Protein AF-A0A3M2VZU8-F1 (afdb_monomer)

Organism: Pseudomonas syringae pv. maculicola (NCBI:txid59511)

pLDDT: mean 89.25, std 8.34, range [65.31, 96.94]

Secondary structure (DSSP, 8-state):
-EEESSGGGTTT-EES-TTS-EE--HHHHHHHHGGGGT--EEE--S-GGGS-HHHHTT-S---------HHHHHHHHT-

Foldseek 3Di:
DEEDEQCLVQAPDWDDDPVDTHHSCPVVCCLVCVVVVVHDYHYHHPQLVSHDLSSLVSDPDDDDDDDPDPSSVVSNVSD

Mean predicted aligned error: 4.5 Å

Solvent-accessible surface area (backbone atoms only — not comparable to full-atom values): 4904 Å² total; per-residue (Å²): 116,48,76,38,72,60,34,48,76,41,37,91,39,70,47,72,54,100,89,51,72,45,71,46,49,67,65,52,49,38,53,74,46,17,68,85,74,76,35,50,75,46,81,37,62,96,49,64,64,54,42,45,67,83,47,43,61,51,53,91,72,83,89,79,76,95,72,88,51,68,64,44,44,52,44,62,78,70,70

Radius of gyration: 13.3 Å; Cα contacts (8 Å, |Δi|>4): 91; chains: 1; bounding box: 34×34×27 Å

Nearest PDB structures (foldseek):
  4d2i-assembly1_B-3  TM=8.215E-01  e=2.717E-04  Saccharolobus solfataricus P2
  8wld-assembly1_A  TM=8.535E-01  e=5.193E-04  Paenibacillus sp. 453mf
  4d2i-assembly1_A  TM=8.220E-01  e=7.179E-04  Saccharolobus solfataricus P2
  6pen-assembly1_A  TM=5.527E-01  e=7.846E-01  Homo sap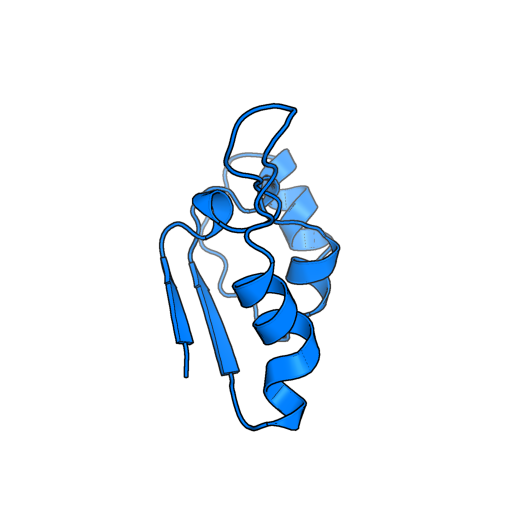iens
  3u61-assembly1_B  TM=5.385E-01  e=1.317E+00  Tequatrovirus T4

Structure (mmCIF, N/CA/C/O backbone):
data_AF-A0A3M2VZU8-F1
#
_entry.id   AF-A0A3M2VZU8-F1
#
loop_
_atom_site.group_PDB
_atom_site.id
_atom_site.type_symbol
_atom_site.label_atom_id
_atom_site.label_alt_id
_atom_site.label_comp_id
_atom_site.label_asym_id
_atom_site.label_entity_id
_atom_site.label_seq_id
_atom_site.pdbx_PDB_ins_code
_atom_site.Cartn_x
_atom_site.Cartn_y
_atom_site.Cartn_z
_atom_site.occupancy
_atom_site.B_iso_or_equiv
_atom_site.auth_seq_id
_atom_site.auth_comp_id
_atom_site.auth_asym_id
_atom_site.auth_atom_id
_atom_site.pdbx_PDB_model_num
ATOM 1 N N . MET A 1 1 ? -14.605 1.528 -2.915 1.00 87.12 1 MET A N 1
ATOM 2 C CA . MET A 1 1 ? -13.219 1.121 -3.227 1.00 87.12 1 MET A CA 1
ATOM 3 C C . MET A 1 1 ? -12.432 2.380 -3.519 1.00 87.12 1 MET A C 1
ATOM 5 O O . MET A 1 1 ? -12.909 3.184 -4.308 1.00 87.12 1 MET A O 1
ATOM 9 N N . VAL A 1 2 ? -11.301 2.568 -2.844 1.00 93.69 2 VAL A N 1
ATOM 10 C CA . VAL A 1 2 ? -10.392 3.707 -3.034 1.00 93.69 2 VAL A CA 1
ATOM 11 C C . VAL A 1 2 ? -9.205 3.234 -3.856 1.00 93.69 2 VAL A C 1
ATOM 13 O O . VAL A 1 2 ? -8.688 2.147 -3.610 1.00 93.69 2 VAL A O 1
ATOM 16 N N . ILE A 1 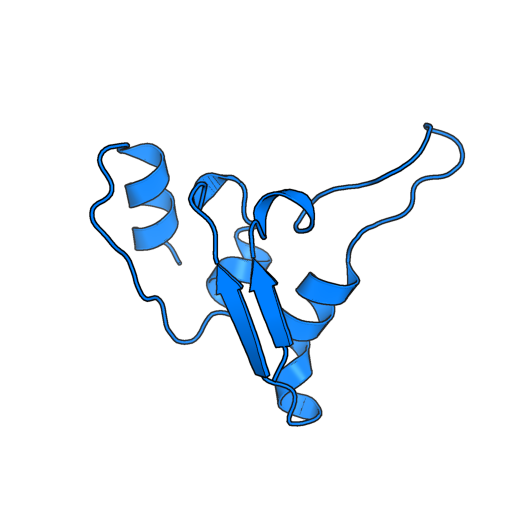3 ? -8.7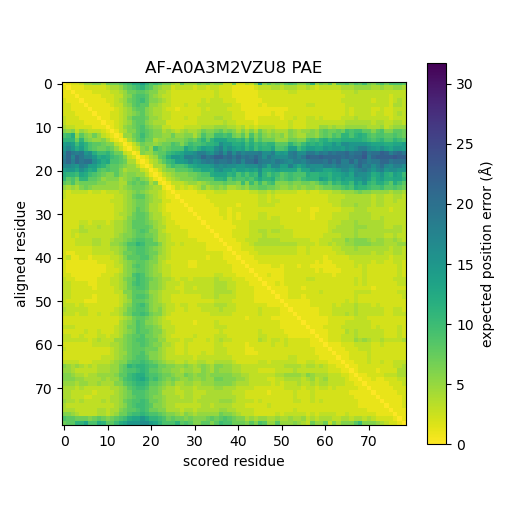81 4.034 -4.825 1.00 96.06 3 ILE A N 1
ATOM 17 C CA . ILE A 1 3 ? -7.567 3.780 -5.598 1.00 96.06 3 ILE A CA 1
ATOM 18 C C . ILE A 1 3 ? -6.680 5.004 -5.426 1.00 96.06 3 ILE A C 1
ATOM 20 O O . ILE A 1 3 ? -7.137 6.122 -5.658 1.00 96.06 3 ILE A O 1
ATOM 24 N N . LEU A 1 4 ? -5.447 4.781 -4.982 1.00 95.12 4 LEU A N 1
ATOM 25 C CA . LEU A 1 4 ? -4.457 5.827 -4.786 1.00 95.12 4 LEU A CA 1
ATOM 26 C C . LEU A 1 4 ? -3.279 5.572 -5.715 1.00 95.12 4 LEU A C 1
ATOM 28 O O . LEU A 1 4 ? -2.524 4.620 -5.511 1.00 95.12 4 LEU A O 1
ATOM 32 N N . ASP A 1 5 ? -3.145 6.430 -6.719 1.00 96.38 5 ASP A N 1
ATOM 33 C CA . ASP A 1 5 ? -1.961 6.464 -7.567 1.00 96.38 5 ASP A CA 1
ATOM 34 C C . ASP A 1 5 ? -0.851 7.286 -6.910 1.00 96.38 5 ASP A C 1
ATOM 36 O O . ASP A 1 5 ? -1.124 8.155 -6.077 1.00 96.38 5 ASP A O 1
ATOM 40 N N . GLU A 1 6 ? 0.398 6.996 -7.268 1.00 94.62 6 GLU A N 1
ATOM 41 C CA . GLU A 1 6 ? 1.579 7.664 -6.710 1.00 94.62 6 GLU A CA 1
ATOM 42 C C . GLU A 1 6 ? 1.592 7.641 -5.163 1.00 94.62 6 GLU A C 1
ATOM 44 O O . GLU A 1 6 ? 1.935 8.621 -4.495 1.00 94.62 6 GLU A O 1
ATOM 49 N N . ALA A 1 7 ? 1.205 6.503 -4.570 1.00 94.06 7 ALA A N 1
ATOM 50 C CA . ALA A 1 7 ? 0.907 6.373 -3.139 1.00 94.06 7 ALA A CA 1
ATOM 51 C C . ALA A 1 7 ? 2.062 6.784 -2.202 1.00 94.06 7 ALA A C 1
ATOM 53 O O . ALA A 1 7 ? 1.830 7.197 -1.064 1.00 94.06 7 ALA A O 1
ATOM 54 N N . HIS A 1 8 ? 3.304 6.731 -2.686 1.00 92.19 8 HIS A N 1
ATOM 55 C CA . HIS A 1 8 ? 4.493 7.159 -1.945 1.00 92.19 8 HIS A CA 1
ATOM 56 C C . HIS A 1 8 ? 4.539 8.668 -1.643 1.00 92.19 8 HIS A C 1
ATOM 58 O O . HIS A 1 8 ? 5.321 9.105 -0.797 1.00 92.19 8 HIS A O 1
ATOM 64 N N . ASN A 1 9 ? 3.713 9.475 -2.314 1.00 90.69 9 ASN A N 1
ATOM 65 C CA . ASN A 1 9 ? 3.577 10.904 -2.028 1.00 90.69 9 ASN A CA 1
ATOM 66 C C . ASN A 1 9 ? 2.661 11.194 -0.834 1.00 90.69 9 ASN A C 1
ATOM 68 O O . ASN A 1 9 ? 2.687 12.303 -0.308 1.00 90.69 9 ASN A O 1
ATOM 72 N N . PHE A 1 10 ? 1.870 10.212 -0.401 1.00 89.12 10 PHE A N 1
ATOM 73 C CA . PHE A 1 10 ? 0.872 10.388 0.653 1.00 89.12 10 PHE A CA 1
ATOM 74 C C . PHE A 1 10 ? 1.199 9.568 1.901 1.00 89.12 10 PHE A C 1
ATOM 76 O O . PHE A 1 10 ? 0.991 10.036 3.014 1.00 89.12 10 PHE A O 1
ATOM 83 N N . LEU A 1 11 ? 1.727 8.355 1.734 1.00 88.69 11 LEU A N 1
ATOM 84 C CA . LEU A 1 11 ? 1.970 7.442 2.849 1.00 88.69 11 LEU A CA 1
ATOM 85 C C . LEU A 1 11 ? 3.282 7.762 3.571 1.00 88.69 11 LEU A C 1
ATOM 87 O O . LEU A 1 11 ? 4.325 7.929 2.942 1.00 88.69 11 LEU A O 1
ATOM 91 N N . GLY A 1 12 ? 3.225 7.846 4.904 1.00 78.81 12 GLY A N 1
ATOM 92 C CA . GLY A 1 12 ? 4.387 8.183 5.735 1.00 78.81 12 GLY A CA 1
ATOM 93 C C . GLY A 1 12 ? 4.930 9.597 5.498 1.00 78.81 12 GLY A C 1
ATOM 94 O O . GLY A 1 12 ? 6.108 9.850 5.757 1.00 78.81 12 GLY A O 1
ATOM 95 N N . LYS A 1 13 ? 4.102 10.503 4.959 1.00 78.88 13 LYS A N 1
ATOM 96 C CA . LYS A 1 13 ? 4.451 11.904 4.716 1.00 78.88 13 LYS A CA 1
ATOM 97 C C . LYS A 1 13 ? 3.709 12.826 5.666 1.00 78.88 13 LYS A C 1
ATOM 99 O O . LYS A 1 13 ? 2.570 12.580 6.063 1.00 78.88 13 LYS A O 1
ATOM 104 N N . THR A 1 14 ? 4.370 13.933 5.958 1.00 74.44 14 THR A N 1
ATOM 105 C CA . THR A 1 14 ? 3.838 14.995 6.792 1.00 74.44 14 THR A CA 1
ATOM 106 C C . THR A 1 14 ? 3.963 16.305 6.036 1.00 74.44 14 THR A C 1
ATOM 108 O O . THR A 1 14 ? 4.991 16.563 5.408 1.00 74.44 14 THR A O 1
ATOM 111 N N . LEU A 1 15 ? 2.895 17.095 6.033 1.00 70.62 15 LEU A N 1
ATOM 112 C CA . LEU A 1 15 ? 2.851 18.401 5.387 1.00 70.62 15 LEU A CA 1
ATOM 113 C C . LEU A 1 15 ? 2.879 19.498 6.449 1.00 70.62 15 LEU A C 1
ATOM 115 O O . LEU A 1 15 ? 2.248 19.355 7.491 1.00 70.62 15 LEU A O 1
ATOM 119 N N . GLY A 1 16 ? 3.561 20.600 6.140 1.00 69.19 16 GLY A N 1
ATOM 120 C CA . GLY A 1 16 ? 3.571 21.811 6.959 1.00 69.19 16 GLY A CA 1
ATOM 121 C C . GLY A 1 16 ? 4.908 22.115 7.638 1.00 69.19 16 GLY A C 1
ATOM 122 O O . GLY A 1 16 ? 5.882 21.371 7.515 1.00 69.19 16 GLY A O 1
ATOM 123 N N . SER A 1 17 ? 4.962 23.284 8.272 1.00 66.75 17 SER A N 1
ATOM 124 C CA . SER A 1 17 ? 6.118 23.794 9.026 1.00 66.75 17 SER A CA 1
ATOM 125 C C . SER A 1 17 ? 6.184 23.131 10.407 1.00 66.75 17 SER A C 1
ATOM 127 O O . SER A 1 17 ? 5.190 22.561 10.845 1.00 66.75 17 SER A O 1
ATOM 129 N N . GLU A 1 18 ? 7.308 23.245 11.126 1.00 65.31 18 GLU A N 1
ATOM 130 C CA . GLU A 1 18 ? 7.486 22.651 12.472 1.00 65.31 18 GLU A CA 1
ATOM 131 C C . GLU A 1 18 ? 6.347 22.979 13.465 1.00 65.31 18 GLU A C 1
ATOM 133 O O . GLU A 1 18 ? 6.069 22.175 14.352 1.00 65.31 18 GLU A O 1
ATOM 138 N N . ASP A 1 19 ? 5.643 24.102 13.270 1.00 70.31 19 ASP A N 1
ATOM 139 C CA . ASP A 1 19 ? 4.527 24.555 14.112 1.00 70.31 19 ASP A CA 1
ATOM 140 C C . ASP A 1 19 ? 3.121 24.072 13.673 1.00 70.31 19 ASP A C 1
ATOM 142 O O . ASP A 1 19 ? 2.173 24.202 14.446 1.00 70.31 19 ASP A O 1
ATOM 146 N N . ASP A 1 20 ? 2.947 23.523 12.460 1.00 69.19 20 ASP A N 1
ATOM 147 C CA . ASP A 1 20 ? 1.652 23.023 11.949 1.00 69.19 20 ASP A CA 1
ATOM 148 C C . ASP A 1 20 ? 1.859 21.773 11.086 1.00 69.19 20 ASP A C 1
ATOM 150 O O . ASP A 1 20 ? 1.922 21.818 9.857 1.00 69.19 20 ASP A O 1
ATOM 154 N N . VAL A 1 21 ? 2.035 20.648 11.772 1.00 72.81 21 VAL A N 1
ATOM 155 C CA . VAL A 1 21 ? 2.383 19.350 11.198 1.00 72.81 21 VAL A CA 1
ATOM 156 C C . VAL A 1 21 ? 1.099 18.557 10.928 1.00 72.81 21 VAL A C 1
ATOM 158 O O . VAL A 1 21 ? 0.492 17.998 11.841 1.00 72.81 21 VAL A O 1
ATOM 161 N N . GLN A 1 22 ? 0.684 18.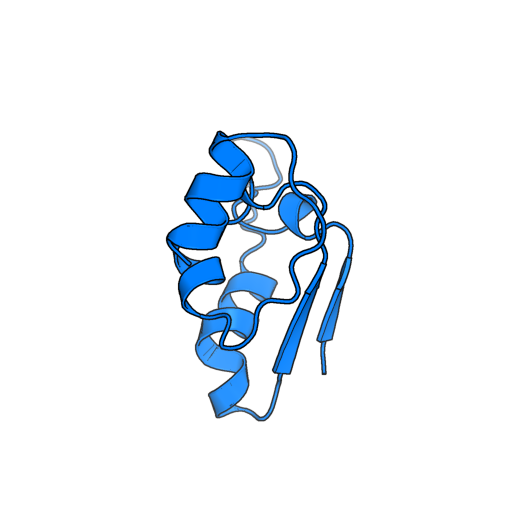484 9.664 1.00 70.62 22 GLN A N 1
ATOM 162 C CA . GLN A 1 22 ? -0.473 17.705 9.221 1.00 70.62 22 GLN A CA 1
ATOM 163 C C . GLN A 1 22 ? -0.017 16.323 8.736 1.00 70.62 22 GLN A C 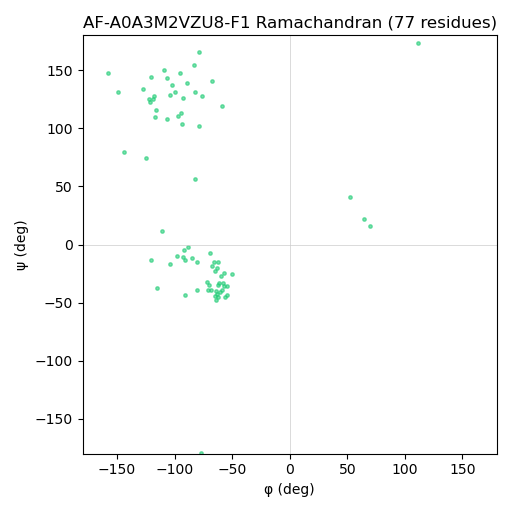1
ATOM 165 O O . GLN A 1 22 ? 0.667 16.195 7.714 1.00 70.62 22 GLN A O 1
ATOM 170 N N . ASN A 1 23 ? -0.397 15.273 9.466 1.00 69.38 23 ASN A N 1
ATOM 171 C CA . ASN A 1 23 ? -0.139 13.893 9.057 1.00 69.38 23 ASN A CA 1
ATOM 172 C C . ASN A 1 23 ? -1.119 13.479 7.955 1.00 69.38 23 ASN A C 1
ATOM 174 O O . ASN A 1 23 ? -2.331 13.580 8.123 1.00 69.38 23 ASN A O 1
ATOM 178 N N . LEU A 1 24 ? -0.601 12.966 6.838 1.00 75.88 24 LEU A N 1
ATOM 179 C CA . LEU A 1 24 ? -1.414 12.374 5.772 1.00 75.88 24 LEU A CA 1
ATOM 180 C C . LEU A 1 24 ? -1.769 10.914 6.106 1.00 75.88 24 LEU A C 1
ATOM 182 O O . LEU A 1 24 ? -1.477 9.987 5.353 1.00 75.88 24 LEU A O 1
ATOM 186 N N . ASP A 1 25 ? -2.390 10.696 7.263 1.00 84.75 25 ASP A N 1
ATOM 187 C CA . ASP A 1 25 ? -2.649 9.364 7.822 1.00 84.75 25 ASP A CA 1
ATOM 188 C C . ASP A 1 25 ? -3.938 8.703 7.305 1.00 84.75 25 ASP A C 1
ATOM 190 O O . ASP A 1 25 ? -4.127 7.499 7.475 1.00 84.75 25 ASP A O 1
ATOM 194 N N . ALA A 1 26 ? -4.809 9.447 6.619 1.00 88.50 26 ALA A N 1
ATOM 195 C CA . ALA A 1 26 ? -6.108 8.950 6.166 1.00 88.50 26 ALA A CA 1
ATOM 196 C C . ALA A 1 26 ? -6.009 7.661 5.328 1.00 88.50 26 ALA A C 1
ATOM 198 O O . ALA A 1 26 ? -6.774 6.718 5.533 1.00 88.50 26 ALA A O 1
ATOM 199 N N . PHE A 1 27 ? -5.051 7.577 4.400 1.00 91.25 27 PHE A N 1
ATOM 200 C CA . PHE A 1 27 ? -4.867 6.379 3.573 1.00 91.25 27 PHE A CA 1
ATOM 201 C C . PHE A 1 27 ? -4.288 5.201 4.362 1.00 91.25 27 PHE A C 1
ATOM 203 O O . PHE A 1 27 ? -4.652 4.054 4.103 1.00 91.25 27 PHE A O 1
ATOM 210 N N . GLU A 1 28 ? -3.444 5.475 5.356 1.00 90.75 28 GLU A N 1
ATOM 211 C CA . GLU A 1 28 ? -2.926 4.461 6.274 1.00 90.75 28 GLU A CA 1
ATOM 212 C C . GLU A 1 28 ? -4.038 3.918 7.185 1.00 90.75 28 GLU A C 1
ATOM 214 O O . GLU A 1 28 ? -4.133 2.707 7.397 1.00 90.75 28 GLU A O 1
ATOM 219 N N . LEU A 1 29 ? -4.944 4.786 7.643 1.00 91.69 29 LEU A N 1
ATOM 220 C CA . LEU A 1 29 ? -6.133 4.394 8.392 1.00 91.69 29 LEU A CA 1
ATOM 221 C C . LEU A 1 29 ? -7.051 3.500 7.549 1.00 91.69 29 LEU A C 1
ATOM 223 O O . LEU A 1 29 ? -7.511 2.463 8.023 1.00 91.69 29 LEU A O 1
ATOM 227 N N . ILE A 1 30 ? -7.290 3.856 6.282 1.00 93.50 30 ILE A N 1
ATOM 228 C CA . ILE A 1 30 ? -8.093 3.030 5.369 1.00 93.50 30 ILE A CA 1
ATOM 229 C C . ILE A 1 30 ? -7.419 1.672 5.134 1.00 93.50 30 ILE A C 1
ATOM 231 O O . ILE A 1 30 ? -8.108 0.653 5.155 1.00 93.50 30 ILE A O 1
ATOM 235 N N . ALA A 1 31 ? -6.097 1.629 4.945 1.00 93.12 31 ALA A N 1
ATOM 236 C CA . ALA A 1 31 ? -5.362 0.376 4.774 1.00 93.12 31 ALA A CA 1
ATOM 237 C C . ALA A 1 31 ? -5.495 -0.556 5.992 1.00 93.12 31 ALA A C 1
ATOM 239 O O . ALA A 1 31 ? -5.696 -1.756 5.819 1.00 93.12 31 ALA A O 1
ATOM 240 N N . LYS A 1 32 ? -5.439 -0.009 7.213 1.00 92.56 32 LYS A N 1
ATOM 241 C CA . LYS A 1 32 ? -5.521 -0.783 8.465 1.00 92.56 32 LYS A CA 1
ATOM 242 C C . LYS A 1 32 ? -6.950 -1.150 8.867 1.00 92.56 32 LYS A C 1
ATOM 244 O O . LYS A 1 32 ? -7.198 -2.241 9.375 1.00 92.56 32 LYS A O 1
ATOM 249 N N . GLU A 1 33 ? -7.904 -0.241 8.679 1.00 94.50 33 GLU A N 1
ATOM 250 C CA . GLU A 1 33 ? -9.243 -0.361 9.266 1.00 94.50 33 GLU A CA 1
ATOM 251 C C . GLU A 1 33 ? -10.383 -0.403 8.251 1.00 94.50 33 GLU A C 1
ATOM 253 O O . GLU A 1 33 ? -11.497 -0.790 8.607 1.00 94.50 33 GLU A O 1
ATOM 258 N N . GLY A 1 34 ? -10.136 -0.058 6.986 1.00 93.75 34 GLY A N 1
ATOM 259 C CA . GLY A 1 34 ? -11.174 0.091 5.965 1.00 93.75 34 GLY A CA 1
ATOM 260 C C . GLY A 1 34 ? -12.055 -1.148 5.811 1.00 93.75 34 GLY A C 1
ATOM 261 O O . GLY A 1 34 ? -13.276 -1.030 5.675 1.00 93.75 34 GLY A O 1
ATOM 262 N N . ARG A 1 35 ? -11.475 -2.349 5.957 1.00 92.75 35 ARG A N 1
ATOM 263 C CA . ARG A 1 35 ? -12.208 -3.624 5.896 1.00 92.75 35 ARG A CA 1
ATOM 264 C C . ARG A 1 35 ? -13.333 -3.720 6.932 1.00 92.75 35 ARG A C 1
ATOM 266 O O . ARG A 1 35 ? -14.368 -4.305 6.621 1.00 92.75 35 ARG A O 1
ATOM 273 N N . LYS A 1 36 ? -13.176 -3.124 8.124 1.00 95.19 36 LYS A N 1
ATOM 274 C CA . LYS A 1 36 ? -14.223 -3.088 9.168 1.00 95.19 36 LYS A CA 1
ATOM 275 C C . LYS A 1 36 ? -15.499 -2.397 8.669 1.00 95.19 36 LYS A C 1
ATOM 277 O O . LYS A 1 36 ? -16.589 -2.727 9.121 1.00 95.19 36 LYS A O 1
ATOM 282 N N . TYR A 1 37 ? -15.353 -1.484 7.710 1.00 94.94 37 TYR A N 1
ATOM 283 C CA . TYR A 1 37 ? -16.421 -0.657 7.151 1.00 94.94 37 TYR A CA 1
ATOM 284 C C . TYR A 1 37 ? -16.762 -1.019 5.694 1.00 94.94 37 TYR A C 1
ATOM 286 O O . TYR A 1 37 ? -17.453 -0.264 5.015 1.00 94.94 37 TYR A O 1
ATOM 294 N N . GLY A 1 38 ? -16.261 -2.150 5.181 1.00 94.69 38 GLY A N 1
ATOM 295 C CA . GLY A 1 38 ? -16.457 -2.554 3.782 1.00 94.69 38 GLY A CA 1
ATOM 296 C C . GLY A 1 38 ? -15.704 -1.689 2.759 1.00 94.69 38 GLY A C 1
ATOM 297 O O . GLY A 1 38 ? -16.002 -1.740 1.564 1.00 94.69 38 GLY A O 1
ATOM 298 N N . LEU A 1 39 ? -14.725 -0.895 3.202 1.00 95.19 39 LEU A N 1
ATOM 299 C CA . LEU A 1 39 ? -13.909 -0.038 2.351 1.00 95.19 39 LEU A CA 1
ATOM 300 C C . LEU A 1 39 ? -12.582 -0.725 2.012 1.00 95.19 39 LEU A C 1
ATOM 302 O O . LEU A 1 39 ? -11.709 -0.872 2.861 1.00 95.19 39 LEU A O 1
ATOM 306 N N . ASN A 1 40 ? -12.417 -1.108 0.748 1.00 93.38 40 ASN A N 1
ATOM 307 C CA . ASN A 1 40 ? -11.151 -1.632 0.230 1.00 93.38 40 ASN A CA 1
ATOM 308 C C . ASN A 1 40 ? -10.323 -0.520 -0.423 1.00 93.38 40 ASN A C 1
ATOM 310 O O . ASN A 1 40 ? -10.896 0.383 -1.048 1.00 93.38 40 ASN A O 1
ATOM 314 N N . ILE A 1 41 ? -8.997 -0.635 -0.333 1.00 95.62 41 ILE A N 1
ATOM 315 C CA . ILE A 1 41 ? -8.027 0.268 -0.958 1.00 95.62 41 ILE A CA 1
ATOM 316 C C . ILE A 1 41 ? -7.105 -0.489 -1.918 1.00 95.62 41 ILE A C 1
ATOM 318 O O . ILE A 1 41 ? -6.751 -1.639 -1.672 1.00 95.62 41 ILE A O 1
ATOM 322 N N . CYS A 1 42 ? -6.730 0.165 -3.014 1.00 96.56 42 CYS A N 1
ATOM 323 C CA . CYS A 1 42 ? -5.683 -0.258 -3.933 1.00 96.56 42 CYS A CA 1
ATOM 324 C C . CYS A 1 42 ? -4.631 0.851 -4.005 1.00 96.56 42 CYS A C 1
ATOM 326 O O . CYS A 1 42 ? -4.960 1.995 -4.321 1.00 96.56 42 CYS A O 1
ATOM 328 N N . LEU A 1 43 ? -3.386 0.510 -3.682 1.00 96.00 43 LEU A N 1
ATOM 329 C CA . LEU A 1 43 ? -2.250 1.422 -3.720 1.00 96.00 43 LEU A CA 1
ATOM 330 C C . LEU A 1 43 ? -1.412 1.120 -4.959 1.00 96.00 43 LEU A C 1
ATOM 332 O O . LEU A 1 43 ? -1.024 -0.027 -5.177 1.00 96.00 43 LEU A O 1
ATOM 336 N N . VAL A 1 44 ? -1.117 2.149 -5.745 1.00 96.94 44 VAL A N 1
ATOM 337 C CA . VAL A 1 44 ? -0.263 2.058 -6.929 1.00 96.94 44 VAL A CA 1
ATOM 338 C C . VAL A 1 44 ? 0.960 2.943 -6.705 1.00 96.94 44 VAL A C 1
ATOM 340 O O . VAL A 1 44 ? 0.849 4.099 -6.297 1.00 96.94 44 VAL A O 1
ATOM 343 N N . THR A 1 45 ? 2.152 2.375 -6.894 1.00 95.62 45 THR A N 1
ATOM 344 C CA . THR A 1 45 ? 3.421 3.097 -6.758 1.00 95.62 45 THR A CA 1
ATOM 345 C C . THR A 1 45 ? 4.533 2.403 -7.539 1.00 95.62 45 THR A C 1
ATOM 347 O O . THR A 1 45 ? 4.595 1.179 -7.637 1.00 95.62 45 THR A O 1
ATOM 350 N N . GLN A 1 46 ? 5.451 3.208 -8.048 1.00 93.69 46 GLN A N 1
ATOM 351 C CA . GLN A 1 46 ? 6.732 2.829 -8.633 1.00 93.69 46 GLN A CA 1
ATOM 352 C C . GLN A 1 46 ? 7.878 2.828 -7.605 1.00 93.69 46 GLN A C 1
ATOM 354 O O . GLN A 1 46 ? 8.998 2.454 -7.943 1.00 93.69 46 GLN A O 1
ATOM 359 N N . ARG A 1 47 ? 7.615 3.251 -6.360 1.00 93.06 47 ARG A N 1
ATOM 360 C CA . ARG A 1 47 ? 8.586 3.304 -5.253 1.00 93.06 47 ARG A CA 1
ATOM 361 C C . ARG A 1 47 ? 8.064 2.525 -4.041 1.00 93.06 47 ARG A C 1
ATOM 363 O O . ARG A 1 47 ? 7.615 3.140 -3.075 1.00 93.06 47 ARG A O 1
ATOM 370 N N . PRO A 1 48 ? 8.074 1.182 -4.074 1.00 92.94 48 PRO A N 1
ATOM 371 C CA . PRO A 1 48 ? 7.540 0.374 -2.977 1.00 92.94 48 PRO A CA 1
ATOM 372 C C . PRO A 1 48 ? 8.291 0.603 -1.659 1.00 92.94 48 PRO A C 1
ATOM 374 O O . PRO A 1 48 ? 7.666 0.620 -0.607 1.00 92.94 48 PRO A O 1
ATOM 377 N N . ARG A 1 49 ? 9.602 0.880 -1.703 1.00 92.25 49 ARG A N 1
ATOM 378 C CA . ARG A 1 49 ? 10.413 1.200 -0.514 1.00 92.25 49 ARG A CA 1
ATOM 379 C C . ARG A 1 49 ? 10.021 2.480 0.226 1.00 92.25 49 ARG A C 1
ATOM 381 O O . ARG A 1 49 ? 10.417 2.657 1.372 1.00 92.25 49 ARG A O 1
ATOM 388 N N . ASP A 1 50 ? 9.314 3.385 -0.449 1.00 92.12 50 ASP A N 1
ATOM 389 C CA . ASP A 1 50 ? 8.862 4.648 0.137 1.00 92.12 50 ASP A CA 1
ATOM 390 C C . ASP A 1 50 ? 7.484 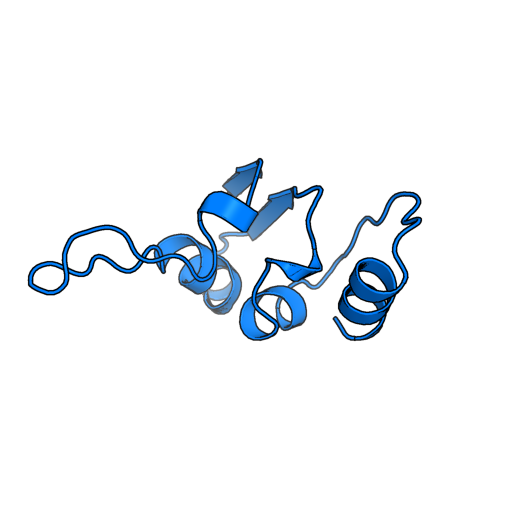4.477 0.813 1.00 92.12 50 ASP A C 1
ATOM 392 O O . ASP A 1 50 ? 6.962 5.425 1.394 1.00 92.12 50 ASP A O 1
ATOM 396 N N . ILE A 1 51 ? 6.892 3.276 0.749 1.00 92.50 51 ILE A N 1
ATOM 397 C CA . ILE A 1 51 ? 5.684 2.907 1.488 1.00 92.50 51 ILE A CA 1
ATOM 398 C C . ILE A 1 51 ? 6.084 2.341 2.850 1.00 92.50 51 ILE A C 1
ATOM 400 O O . ILE A 1 51 ? 7.036 1.571 2.965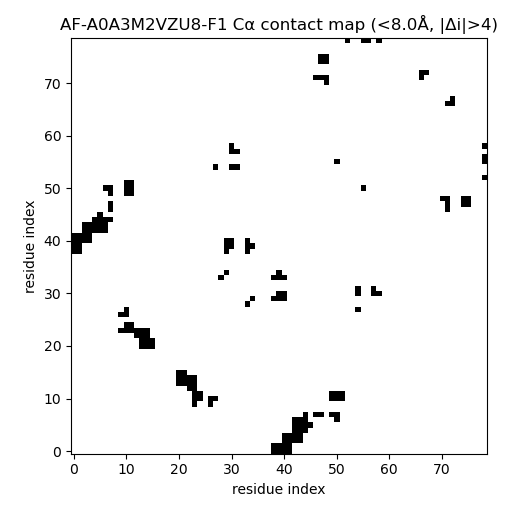 1.00 92.50 51 ILE A O 1
ATOM 404 N N . THR A 1 52 ? 5.344 2.705 3.895 1.00 90.69 52 THR A N 1
ATOM 405 C CA . THR A 1 52 ? 5.621 2.224 5.250 1.00 90.69 52 THR A CA 1
ATOM 406 C C . THR A 1 52 ? 5.359 0.717 5.365 1.00 90.69 52 THR A C 1
ATOM 408 O O . THR A 1 52 ? 4.369 0.194 4.848 1.00 90.69 52 THR A O 1
ATOM 411 N N . GLU A 1 53 ? 6.217 0.007 6.101 1.00 89.81 53 GLU A N 1
ATOM 412 C CA . GLU A 1 53 ? 6.072 -1.435 6.372 1.00 89.81 53 GLU A CA 1
ATOM 413 C C . GLU A 1 53 ? 4.725 -1.756 7.048 1.00 89.81 53 GLU A C 1
ATOM 415 O O . GLU A 1 53 ? 4.058 -2.746 6.738 1.00 89.81 53 GLU A O 1
ATOM 420 N N . GLY A 1 54 ? 4.258 -0.849 7.911 1.00 90.50 54 GLY A N 1
ATOM 421 C CA . GLY A 1 54 ? 2.952 -0.940 8.558 1.00 90.50 54 GLY A CA 1
ATOM 422 C C . GLY A 1 54 ? 1.761 -0.853 7.600 1.00 90.50 54 GLY A C 1
ATOM 423 O O . GLY A 1 54 ? 0.694 -1.328 7.966 1.00 90.50 54 GLY A O 1
ATOM 424 N N . VAL A 1 55 ? 1.912 -0.275 6.403 1.00 92.62 55 VAL A N 1
ATOM 425 C CA . VAL A 1 55 ? 0.877 -0.288 5.356 1.00 92.62 55 VAL A CA 1
ATOM 426 C C . VAL A 1 55 ? 1.053 -1.492 4.439 1.00 92.62 55 VAL A C 1
ATOM 428 O O . VAL A 1 55 ? 0.066 -2.164 4.146 1.00 92.62 55 VAL A O 1
ATOM 431 N N . LEU A 1 56 ? 2.289 -1.799 4.026 1.00 93.38 56 LEU A N 1
ATOM 432 C CA . LEU A 1 56 ? 2.587 -2.957 3.174 1.00 93.38 56 LEU A CA 1
ATOM 433 C C . LEU A 1 56 ? 2.096 -4.269 3.800 1.00 93.38 56 LEU A C 1
ATOM 435 O O . LEU A 1 56 ? 1.389 -5.016 3.134 1.00 93.38 56 LEU A O 1
ATOM 439 N N . SER A 1 57 ? 2.341 -4.472 5.097 1.00 92.19 57 SER A N 1
ATOM 440 C CA . SER A 1 57 ? 1.879 -5.652 5.852 1.00 92.19 57 SER A CA 1
ATOM 441 C C . SER A 1 57 ? 0.353 -5.811 5.935 1.00 92.19 57 SER A C 1
ATOM 443 O O . SER A 1 57 ? -0.140 -6.870 6.318 1.00 92.19 57 SER A O 1
ATOM 445 N N . GLN A 1 58 ? -0.422 -4.770 5.607 1.00 93.25 58 GLN A N 1
ATOM 446 C CA . GLN A 1 58 ? -1.889 -4.841 5.556 1.00 93.25 58 GLN A CA 1
ATOM 447 C C . GLN A 1 58 ? -2.410 -5.184 4.157 1.00 93.25 58 GLN A C 1
ATOM 449 O O . GLN A 1 58 ? -3.605 -5.442 3.986 1.00 93.25 58 GLN A O 1
ATOM 454 N N . MET A 1 59 ? -1.551 -5.167 3.135 1.00 93.50 59 MET A N 1
ATOM 455 C CA . MET A 1 59 ? -1.953 -5.440 1.760 1.00 93.50 59 MET A CA 1
ATOM 456 C C . MET A 1 59 ? -2.105 -6.945 1.546 1.00 93.50 59 MET A C 1
ATOM 458 O O . MET A 1 59 ? -1.142 -7.665 1.322 1.00 93.50 59 MET A O 1
ATOM 462 N N . GLY A 1 60 ? -3.346 -7.435 1.546 1.00 92.75 60 GLY A N 1
ATOM 463 C CA . GLY A 1 60 ? -3.627 -8.862 1.330 1.00 92.75 60 GLY A CA 1
ATOM 464 C C . GLY A 1 60 ? -3.360 -9.372 -0.095 1.00 92.75 60 GLY A C 1
ATOM 465 O O . GLY A 1 60 ? -3.496 -10.564 -0.360 1.00 92.75 60 GLY A O 1
ATOM 466 N N . THR A 1 61 ? -3.042 -8.496 -1.049 1.00 94.19 61 THR A N 1
ATOM 467 C CA . THR A 1 61 ? -2.683 -8.872 -2.422 1.00 94.19 61 THR A CA 1
ATOM 468 C C . THR A 1 61 ? -1.703 -7.857 -2.988 1.00 94.19 61 THR A C 1
ATOM 470 O O . THR A 1 61 ? -1.959 -6.655 -2.942 1.00 94.19 61 THR A O 1
ATOM 473 N N . LEU A 1 62 ? -0.613 -8.354 -3.571 1.00 95.19 62 LEU A N 1
ATOM 474 C CA . LEU A 1 62 ? 0.405 -7.553 -4.241 1.00 95.19 62 LEU A CA 1
ATOM 475 C C . LEU A 1 62 ? 0.480 -7.959 -5.712 1.00 95.19 62 LEU A C 1
ATOM 477 O O . LEU A 1 62 ? 0.674 -9.129 -6.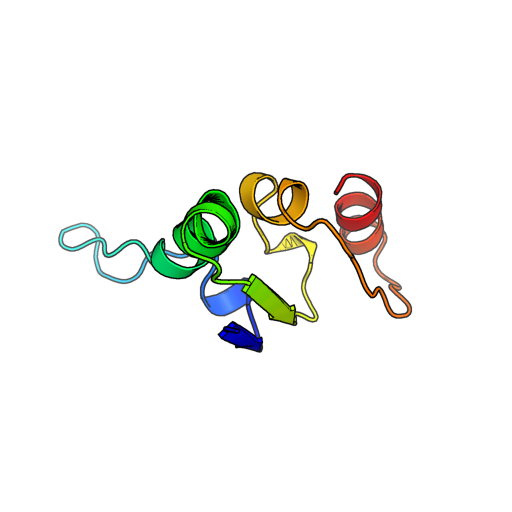038 1.00 95.19 62 LEU A O 1
ATOM 481 N N . LEU A 1 63 ? 0.341 -6.979 -6.605 1.00 95.75 63 LEU A N 1
ATOM 482 C CA . LEU A 1 63 ? 0.619 -7.141 -8.029 1.00 95.75 63 LEU A CA 1
ATOM 483 C C . LEU A 1 63 ? 1.929 -6.422 -8.330 1.00 95.75 63 LEU A C 1
ATOM 485 O O . LEU A 1 63 ? 2.000 -5.196 -8.303 1.00 95.75 63 LEU A O 1
ATOM 489 N N . VAL A 1 64 ? 2.976 -7.203 -8.584 1.00 95.12 64 VAL A N 1
ATOM 490 C CA . VAL A 1 64 ? 4.347 -6.701 -8.679 1.00 95.12 64 VAL A CA 1
ATOM 491 C C . VAL A 1 64 ? 4.857 -6.934 -10.093 1.00 95.12 64 VAL A C 1
ATOM 493 O O . VAL A 1 64 ? 4.992 -8.069 -10.548 1.00 95.12 64 VAL A O 1
ATOM 496 N N . HIS A 1 65 ? 5.131 -5.842 -10.803 1.00 94.19 65 HIS A N 1
ATOM 497 C CA . HIS A 1 65 ? 5.834 -5.891 -12.082 1.00 94.19 65 HIS A CA 1
ATOM 498 C C . HIS A 1 65 ? 7.341 -6.092 -11.871 1.00 94.19 65 HIS A C 1
ATOM 500 O O . HIS A 1 65 ? 7.833 -6.205 -10.753 1.00 94.19 65 HIS A O 1
ATOM 506 N N . ARG A 1 66 ? 8.112 -6.150 -12.959 1.00 92.94 66 ARG A N 1
ATOM 507 C CA . ARG A 1 66 ? 9.563 -6.336 -12.872 1.00 92.94 66 ARG A CA 1
ATOM 508 C C . ARG A 1 66 ? 10.217 -5.211 -12.057 1.00 92.94 66 ARG A C 1
ATOM 510 O O . ARG A 1 66 ? 10.215 -4.062 -12.488 1.00 92.94 66 ARG A O 1
ATOM 517 N N . LEU A 1 67 ? 10.860 -5.580 -10.951 1.00 93.62 67 LEU A N 1
ATOM 518 C CA . LEU A 1 67 ? 11.724 -4.709 -10.156 1.00 93.62 67 LEU A CA 1
ATOM 519 C C . LEU A 1 67 ? 13.189 -4.977 -10.511 1.00 93.62 67 LEU A C 1
ATOM 521 O O . LEU A 1 67 ? 13.620 -6.129 -10.578 1.00 93.62 67 LEU A O 1
ATOM 525 N N . THR A 1 68 ? 13.950 -3.917 -10.776 1.00 92.88 68 THR A N 1
ATOM 526 C CA . THR A 1 68 ? 15.393 -3.994 -11.072 1.00 92.88 68 THR A CA 1
ATOM 527 C C . THR A 1 68 ? 16.266 -3.558 -9.902 1.00 92.88 68 THR A C 1
ATOM 529 O O . THR A 1 68 ? 17.460 -3.833 -9.913 1.00 92.88 68 THR A O 1
ATOM 532 N N . ASN A 1 69 ? 15.693 -2.863 -8.918 1.00 93.00 69 ASN A N 1
ATOM 533 C CA . ASN A 1 69 ? 16.398 -2.394 -7.737 1.00 93.00 69 ASN A CA 1
ATOM 534 C C . ASN A 1 69 ? 16.278 -3.426 -6.608 1.00 93.00 69 ASN A C 1
ATOM 536 O O . ASN A 1 69 ? 15.166 -3.796 -6.228 1.00 93.00 69 ASN A O 1
ATOM 540 N N . ASP A 1 70 ? 17.412 -3.845 -6.050 1.00 93.44 70 ASP A N 1
ATOM 541 C CA . ASP A 1 70 ? 17.448 -4.875 -5.007 1.00 93.44 70 ASP A CA 1
ATOM 542 C C . ASP A 1 70 ? 16.709 -4.455 -3.731 1.00 93.44 70 ASP A C 1
ATOM 544 O O . ASP A 1 70 ? 16.039 -5.277 -3.115 1.00 93.44 70 ASP A O 1
ATOM 548 N N . ARG A 1 71 ? 16.748 -3.166 -3.363 1.00 91.12 71 ARG A N 1
ATOM 549 C CA . ARG A 1 71 ? 16.063 -2.660 -2.160 1.00 91.12 71 ARG A CA 1
ATOM 550 C C . ARG A 1 71 ? 14.550 -2.648 -2.335 1.00 91.12 71 ARG A C 1
ATOM 552 O O . ARG A 1 71 ? 13.828 -2.970 -1.401 1.00 91.12 71 ARG A O 1
ATOM 559 N N . ASP A 1 72 ? 14.067 -2.285 -3.523 1.00 93.38 72 ASP A N 1
ATOM 560 C CA . ASP A 1 72 ? 12.631 -2.346 -3.823 1.00 93.38 72 ASP A CA 1
ATOM 561 C C . ASP A 1 72 ? 12.135 -3.792 -3.784 1.00 93.38 72 ASP A C 1
ATOM 563 O O . ASP A 1 72 ? 11.060 -4.071 -3.259 1.00 93.38 72 ASP A O 1
ATOM 567 N N . ARG A 1 73 ? 12.946 -4.721 -4.300 1.00 92.81 73 ARG A N 1
ATOM 568 C CA . ARG A 1 73 ? 12.646 -6.150 -4.266 1.00 92.81 73 ARG A CA 1
ATOM 569 C C . ARG A 1 73 ? 12.599 -6.688 -2.837 1.00 92.81 73 ARG A C 1
ATOM 571 O O . ARG A 1 73 ? 11.629 -7.343 -2.482 1.00 92.81 73 ARG A O 1
ATOM 578 N N . GLU A 1 74 ? 13.594 -6.356 -2.021 1.00 93.56 74 GLU A N 1
ATOM 579 C CA . GLU A 1 74 ? 13.672 -6.761 -0.614 1.00 93.56 74 GLU A CA 1
ATOM 580 C C . GLU A 1 74 ? 12.466 -6.266 0.197 1.00 93.56 74 GLU A C 1
ATOM 582 O O . GLU A 1 74 ? 11.941 -7.003 1.026 1.00 93.56 74 GLU A O 1
ATOM 587 N N . VAL A 1 75 ? 11.989 -5.043 -0.060 1.00 92.56 75 VAL A N 1
ATOM 588 C CA . VAL A 1 75 ? 10.792 -4.499 0.603 1.00 92.56 75 VAL A CA 1
ATOM 589 C C . VAL A 1 75 ? 9.540 -5.290 0.234 1.00 92.56 75 VAL A C 1
ATOM 591 O O . VAL A 1 75 ? 8.750 -5.622 1.110 1.00 92.56 75 VAL A O 1
ATOM 594 N N . VAL A 1 76 ? 9.362 -5.620 -1.04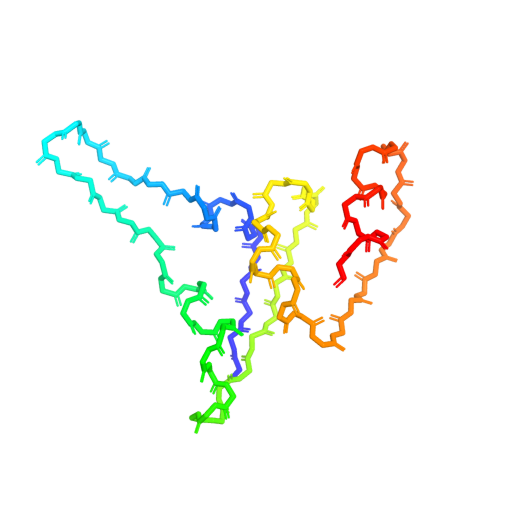6 1.00 92.06 76 VAL A N 1
ATOM 595 C CA . VAL A 1 76 ? 8.202 -6.396 -1.503 1.00 92.06 76 VAL A CA 1
ATOM 596 C C . VAL A 1 76 ? 8.263 -7.852 -1.035 1.00 92.06 76 VAL A C 1
ATOM 598 O O . VAL A 1 76 ? 7.230 -8.425 -0.719 1.00 92.06 76 VAL A O 1
ATOM 601 N N . GLU A 1 77 ? 9.451 -8.455 -0.959 1.00 90.06 77 GLU A N 1
ATOM 602 C CA . GLU A 1 77 ? 9.636 -9.824 -0.450 1.00 90.06 77 GLU A CA 1
ATOM 603 C C . GLU A 1 77 ? 9.347 -9.951 1.057 1.00 90.06 77 GLU A C 1
ATOM 605 O O . GLU A 1 77 ? 9.123 -11.057 1.546 1.00 90.06 77 GLU A O 1
ATOM 610 N N . ARG A 1 78 ? 9.354 -8.831 1.791 1.00 86.00 78 ARG A N 1
ATOM 611 C CA . ARG A 1 78 ? 9.055 -8.760 3.230 1.00 86.00 78 ARG A CA 1
ATOM 612 C C . ARG A 1 78 ? 7.623 -8.335 3.554 1.00 86.00 78 ARG A C 1
ATOM 614 O O . ARG A 1 78 ? 7.263 -8.366 4.729 1.00 86.00 78 ARG A O 1
ATOM 621 N N . ALA A 1 79 ? 6.865 -7.892 2.554 1.00 82.62 79 ALA A N 1
ATOM 622 C CA . ALA A 1 79 ? 5.481 -7.452 2.703 1.00 82.62 79 ALA A CA 1
ATOM 623 C C . ALA A 1 79 ? 4.540 -8.644 2.927 1.00 82.62 79 ALA A C 1
ATOM 625 O O . ALA A 1 79 ? 3.639 -8.500 3.783 1.00 82.62 79 ALA A O 1
#

InterPro domains:
  IPR008571 Helicase HerA-like [PTHR42957] (1-79)
  IPR027417 P-loop containing nucleoside triphosphate hydrolase [G3DSA:3.40.50.300] (1-79)
  IPR027417 P-loop containing nucleoside triphosphate hydrolase [SSF52540] (2-76)

Sequence (79 aa):
MVILDEAHNFLGKTLGSEDDVQNLDAFELIAKEGRKYGLNICLVTQRPRDITEGVLSQMGTLLVHRLTNDRDREVVERA